Protein AF-A0AAV7W0D4-F1 (afdb_monomer_lite)

Sequence (84 aa):
MQKRLQSTSKRLEDQVRFLTMEHEKIMVRLKDQDGRARRNNIRVVGVPEGTKGPSVELFLETLIVDSLRPKRLSKFFRGPSRRP

Organism: Pleurodeles waltl (NCBI:txid8319)

Secondary structure (DSSP, 8-state):
-HHHHHHHHHHHHHHHHHHHHHHHHHHHHHHHHHHHHHTT------PPTT---S-HHHHHHHHHHTTS---------PPP----

Radius of gyration: 24.53 Å; chains: 1; bounding box: 61×18×61 Å

Structure (mmCIF, N/CA/C/O backbone):
data_AF-A0AAV7W0D4-F1
#
_entry.id   AF-A0AAV7W0D4-F1
#
loop_
_atom_site.group_PDB
_atom_site.id
_atom_site.type_symbol
_atom_site.label_atom_id
_atom_site.label_alt_id
_atom_site.label_comp_id
_atom_site.label_asym_id
_atom_site.label_entity_id
_atom_site.label_seq_id
_atom_site.pdbx_PDB_ins_code
_atom_site.Cartn_x
_atom_site.Cartn_y
_atom_site.Cartn_z
_atom_site.occupancy
_atom_site.B_iso_or_equiv
_atom_site.auth_seq_id
_atom_site.auth_comp_id
_atom_site.auth_asym_id
_atom_site.auth_atom_id
_atom_site.pdbx_PDB_model_num
ATOM 1 N N . MET A 1 1 ? -35.552 2.291 32.945 1.00 66.31 1 MET A N 1
ATOM 2 C CA . MET A 1 1 ? -35.263 2.006 31.518 1.00 66.31 1 MET A CA 1
ATOM 3 C C . MET A 1 1 ? -34.164 2.908 30.941 1.00 66.31 1 MET A C 1
ATOM 5 O O . MET A 1 1 ? -33.173 2.383 30.453 1.00 66.31 1 MET A O 1
ATOM 9 N N . GLN A 1 2 ? -34.265 4.238 31.071 1.00 77.88 2 GLN A N 1
ATOM 10 C CA . GLN A 1 2 ? -33.313 5.210 30.492 1.00 77.88 2 GLN A CA 1
ATOM 11 C C . GLN A 1 2 ? -31.838 5.036 30.913 1.00 77.88 2 GLN A C 1
ATOM 13 O O . GLN A 1 2 ? -30.960 5.076 30.059 1.00 77.88 2 GLN A O 1
ATOM 18 N N . LYS A 1 3 ? -31.542 4.748 32.192 1.00 83.31 3 LYS A N 1
ATOM 19 C CA . LYS A 1 3 ? -30.153 4.530 32.661 1.00 83.31 3 LYS A CA 1
ATOM 20 C C . LYS A 1 3 ? -29.444 3.357 31.969 1.00 83.31 3 LYS A C 1
ATOM 22 O O . LYS A 1 3 ? -28.240 3.407 31.750 1.00 83.31 3 LYS A O 1
ATOM 27 N N . ARG A 1 4 ? -30.195 2.307 31.616 1.00 84.00 4 ARG A N 1
ATOM 28 C CA . ARG A 1 4 ? -29.664 1.109 30.948 1.00 84.00 4 ARG A CA 1
ATOM 29 C C . ARG A 1 4 ? -29.369 1.380 29.471 1.00 84.00 4 ARG A C 1
ATOM 31 O O . ARG A 1 4 ? -28.364 0.907 28.969 1.00 84.00 4 ARG A O 1
ATOM 38 N N . LEU A 1 5 ? -30.205 2.188 28.816 1.00 86.50 5 LEU A N 1
ATOM 39 C CA . LEU A 1 5 ? -29.969 2.679 27.453 1.00 86.50 5 LEU A CA 1
ATOM 40 C C . LEU A 1 5 ? -28.726 3.576 27.377 1.00 86.50 5 LEU A C 1
ATOM 42 O O . LEU A 1 5 ? -27.894 3.415 26.486 1.00 86.50 5 LEU A O 1
ATOM 46 N N . GLN A 1 6 ? -28.559 4.479 28.345 1.00 89.19 6 GLN A N 1
ATOM 47 C CA . GLN A 1 6 ? -27.387 5.354 28.407 1.00 89.19 6 GLN A CA 1
ATOM 48 C C . GLN A 1 6 ? -26.090 4.579 28.660 1.00 89.19 6 GLN A C 1
ATOM 50 O O . GLN A 1 6 ? -25.080 4.849 28.013 1.00 89.19 6 GLN A O 1
ATOM 55 N N . SER A 1 7 ? -26.106 3.579 29.547 1.00 89.06 7 SER A N 1
ATOM 56 C CA . SER A 1 7 ? -24.919 2.753 29.784 1.00 89.06 7 SER A CA 1
ATOM 57 C C . SER A 1 7 ? -24.559 1.882 28.579 1.00 89.06 7 SER A C 1
ATOM 59 O O . SER A 1 7 ? -23.375 1.716 28.287 1.00 89.06 7 SER A O 1
ATOM 61 N N . THR A 1 8 ? -25.550 1.377 27.834 1.00 91.94 8 THR A N 1
ATOM 62 C CA . THR A 1 8 ? -25.291 0.658 26.579 1.00 91.94 8 THR A CA 1
ATOM 63 C C . THR A 1 8 ? -24.742 1.569 25.486 1.00 91.94 8 THR A C 1
ATOM 65 O O . THR A 1 8 ? -23.802 1.160 24.813 1.00 91.94 8 THR A O 1
ATOM 68 N N . SER A 1 9 ? -25.258 2.798 25.344 1.00 92.06 9 SER A N 1
ATOM 69 C CA . SER A 1 9 ? -24.749 3.774 24.363 1.00 92.06 9 SER A 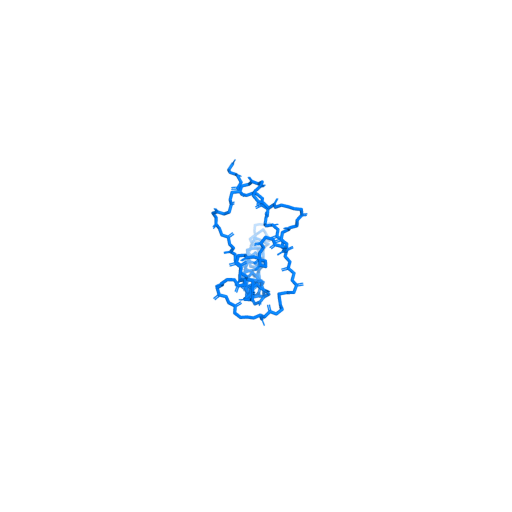CA 1
ATOM 70 C C . SER A 1 9 ? -23.289 4.107 24.634 1.00 92.06 9 SER A C 1
ATOM 72 O O . SER A 1 9 ? -22.444 3.962 23.758 1.00 92.06 9 SER A O 1
ATOM 74 N N . LYS A 1 10 ? -22.966 4.427 25.891 1.00 93.25 10 LYS A N 1
ATOM 75 C CA . LYS A 1 10 ? -21.597 4.741 26.299 1.00 93.25 10 LYS A CA 1
ATOM 76 C C . LYS A 1 10 ? -20.636 3.581 26.026 1.00 93.25 10 LYS A C 1
ATOM 78 O O . LYS A 1 10 ? -19.550 3.785 25.498 1.00 93.25 10 LYS A O 1
ATOM 83 N N . ARG A 1 11 ? -21.055 2.346 26.328 1.00 93.88 11 ARG A N 1
ATOM 84 C CA . ARG A 1 11 ? -20.234 1.157 26.063 1.00 93.88 11 ARG A CA 1
ATOM 85 C C . ARG A 1 11 ? -19.974 0.960 24.569 1.00 93.88 11 ARG A C 1
ATOM 87 O O . ARG A 1 11 ? -18.866 0.583 24.204 1.00 93.88 11 ARG A O 1
ATOM 94 N N . LEU A 1 12 ? -20.971 1.216 23.722 1.00 94.31 12 LEU A N 1
ATOM 95 C CA . LEU A 1 12 ? -20.815 1.145 22.268 1.00 94.31 12 LEU A CA 1
ATOM 96 C C . LEU A 1 12 ? -19.873 2.237 21.751 1.00 94.31 12 LEU A C 1
ATOM 98 O O . LEU A 1 12 ? -18.995 1.943 20.948 1.00 94.31 12 LEU A O 1
ATOM 102 N N . GLU A 1 13 ? -19.996 3.468 22.243 1.00 95.88 13 GLU A N 1
ATOM 103 C CA . GLU A 1 13 ? -19.095 4.570 21.883 1.00 95.88 13 GLU A CA 1
ATOM 104 C C . GLU A 1 13 ? -17.640 4.266 22.257 1.00 95.88 13 GLU A C 1
ATOM 106 O O . GLU A 1 13 ? -16.727 4.514 21.470 1.00 95.88 13 GLU A O 1
ATOM 111 N N . ASP A 1 14 ? -17.411 3.687 23.436 1.00 95.88 14 ASP A N 1
ATOM 112 C CA . ASP A 1 14 ? -16.075 3.296 23.889 1.00 95.88 14 ASP A CA 1
ATOM 113 C C . ASP A 1 14 ? -15.498 2.156 23.035 1.00 95.88 14 ASP A C 1
ATOM 115 O O . ASP A 1 14 ? -14.322 2.192 22.667 1.00 95.88 14 ASP A O 1
ATOM 119 N N . GLN A 1 15 ? -16.330 1.185 22.643 1.00 96.62 15 GLN A N 1
ATOM 120 C CA . GLN A 1 15 ? -15.933 0.111 21.729 1.00 96.62 15 GLN A CA 1
ATOM 121 C C . GLN A 1 15 ? -15.585 0.637 20.335 1.00 96.62 15 GLN A C 1
ATOM 123 O O . GLN A 1 15 ? -14.566 0.238 19.774 1.00 96.62 15 GLN A O 1
ATOM 128 N N . VAL A 1 16 ? -16.390 1.550 19.786 1.00 97.25 16 VAL A N 1
ATOM 129 C CA . VAL A 1 16 ? -16.117 2.174 18.485 1.00 97.25 16 VAL A CA 1
ATOM 130 C C . VAL A 1 16 ? -14.819 2.971 18.544 1.00 97.25 16 VAL A C 1
ATOM 132 O O . VAL A 1 16 ? -13.971 2.799 17.676 1.00 97.25 16 VAL A O 1
ATOM 135 N N . ARG A 1 17 ? -14.610 3.781 19.590 1.00 96.25 17 ARG A N 1
ATOM 136 C CA . ARG A 1 17 ? -13.356 4.527 19.775 1.00 96.25 17 ARG A CA 1
ATOM 137 C C . ARG A 1 17 ? -12.145 3.601 19.806 1.00 96.25 17 ARG A C 1
ATOM 139 O O . ARG A 1 17 ? -11.178 3.841 19.088 1.00 96.25 17 ARG A O 1
ATOM 146 N N . PHE A 1 18 ? -12.218 2.530 20.592 1.00 96.88 18 PHE A N 1
ATOM 147 C CA . PHE A 1 18 ? -11.143 1.548 20.682 1.00 96.88 18 PHE A CA 1
ATOM 148 C C . PHE A 1 18 ? -10.849 0.888 19.328 1.00 96.88 18 PHE A C 1
ATOM 150 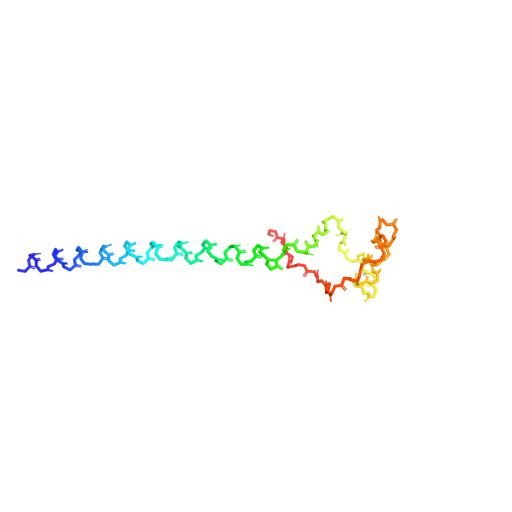O O . PHE A 1 18 ? -9.697 0.839 18.899 1.00 96.88 18 PHE A O 1
ATOM 157 N N . LEU A 1 19 ? -11.887 0.430 18.624 1.00 96.75 19 LEU A N 1
ATOM 158 C CA . LEU A 1 19 ? -11.738 -0.225 17.325 1.00 96.75 19 LEU A CA 1
ATOM 159 C C . LEU A 1 19 ? -11.159 0.712 16.264 1.00 96.75 19 LEU A C 1
ATOM 161 O O . LEU A 1 19 ? -10.294 0.291 15.498 1.00 96.75 19 LEU A O 1
ATOM 165 N N . THR A 1 20 ? -11.578 1.977 16.240 1.00 97.50 20 THR A N 1
ATOM 166 C CA . THR A 1 20 ? -11.024 2.979 15.322 1.00 97.50 20 THR A CA 1
ATOM 167 C C . THR A 1 20 ? -9.532 3.188 15.572 1.00 97.50 20 THR A C 1
ATOM 169 O O . THR A 1 20 ? -8.745 3.164 14.627 1.00 97.50 20 THR A O 1
ATOM 172 N N . MET A 1 21 ? -9.116 3.302 16.838 1.00 96.88 21 MET A N 1
ATOM 173 C CA . MET A 1 21 ? -7.699 3.447 17.187 1.00 96.88 21 MET A CA 1
ATOM 174 C C . MET A 1 21 ? -6.865 2.227 16.771 1.00 96.88 21 MET A C 1
ATOM 176 O O . MET A 1 21 ? -5.757 2.376 16.254 1.00 96.88 21 MET A O 1
ATOM 180 N N . GLU A 1 22 ? -7.371 1.011 16.984 1.00 97.75 22 GLU A N 1
ATOM 181 C CA . GLU A 1 22 ? -6.666 -0.207 16.571 1.00 97.75 22 GLU A CA 1
ATOM 182 C C . GLU A 1 22 ? -6.599 -0.341 15.046 1.00 97.75 22 GLU A C 1
ATOM 184 O O . GLU A 1 22 ? -5.553 -0.698 14.498 1.00 97.75 22 GLU A O 1
ATOM 189 N N . HIS A 1 23 ? -7.674 0.024 14.346 1.00 97.44 23 HIS A N 1
ATOM 190 C CA . HIS A 1 23 ? -7.700 0.055 12.889 1.00 97.44 23 HIS A CA 1
ATOM 191 C C . HIS A 1 23 ? -6.634 1.006 12.328 1.00 97.44 23 HIS A C 1
ATOM 193 O O . HIS A 1 23 ? -5.864 0.619 11.448 1.00 97.44 23 HIS A O 1
ATOM 199 N N . GLU A 1 24 ? -6.513 2.219 12.871 1.00 97.31 24 GLU A N 1
ATOM 200 C CA . GLU A 1 24 ? -5.478 3.174 12.460 1.00 97.31 24 GLU A CA 1
ATOM 201 C C . GLU A 1 24 ? -4.062 2.619 12.659 1.00 97.31 24 GLU A C 1
ATOM 203 O O . GLU A 1 24 ? -3.227 2.699 11.753 1.00 97.31 24 GLU A O 1
ATOM 208 N N . LYS A 1 25 ? -3.791 1.979 13.804 1.00 96.75 25 LYS A N 1
ATOM 209 C CA . LYS A 1 25 ? -2.487 1.348 14.070 1.00 96.75 25 LYS A CA 1
ATOM 210 C C . LYS A 1 25 ? -2.165 0.252 13.058 1.00 96.75 25 LYS A C 1
ATOM 212 O O . LYS A 1 25 ? -1.028 0.171 12.582 1.00 96.75 25 LYS A O 1
ATOM 217 N N . ILE A 1 26 ? -3.142 -0.589 12.724 1.00 97.06 26 ILE A N 1
ATOM 218 C CA . ILE A 1 26 ? -2.974 -1.653 11.727 1.00 97.06 26 ILE A CA 1
ATOM 219 C C . ILE A 1 26 ? -2.692 -1.045 10.354 1.00 97.06 26 ILE A C 1
ATOM 221 O O . ILE A 1 26 ? -1.750 -1.471 9.686 1.00 97.06 26 ILE A O 1
ATOM 225 N N . MET A 1 27 ? -3.432 -0.010 9.961 1.00 97.06 27 MET A N 1
ATOM 226 C CA . MET A 1 27 ? -3.245 0.661 8.674 1.00 97.06 27 MET A CA 1
ATOM 227 C C . MET A 1 27 ? -1.856 1.290 8.538 1.00 97.06 27 MET A C 1
ATOM 229 O O . MET A 1 27 ? -1.232 1.172 7.483 1.00 97.06 27 MET A O 1
ATOM 233 N N . VAL A 1 28 ? -1.326 1.899 9.604 1.00 96.38 28 VAL A N 1
ATOM 234 C CA . VAL A 1 28 ? 0.046 2.433 9.611 1.00 96.38 28 VAL A CA 1
ATOM 235 C C . VAL A 1 28 ? 1.071 1.317 9.401 1.00 96.38 28 VAL A C 1
ATOM 237 O O . VAL A 1 28 ? 1.962 1.452 8.561 1.00 96.38 28 VAL A O 1
ATOM 240 N N . ARG A 1 29 ? 0.931 0.193 10.114 1.00 95.44 29 ARG A N 1
ATOM 241 C CA . ARG A 1 29 ? 1.832 -0.963 9.969 1.00 95.44 29 ARG A CA 1
ATOM 242 C C . ARG A 1 29 ? 1.750 -1.578 8.575 1.00 95.44 29 ARG A C 1
ATOM 244 O O . ARG A 1 29 ? 2.781 -1.905 7.996 1.00 95.44 29 ARG A O 1
ATOM 251 N N . LEU A 1 30 ? 0.546 -1.699 8.025 1.00 95.19 30 LEU A N 1
ATOM 252 C CA . LEU A 1 30 ? 0.319 -2.252 6.694 1.00 95.19 30 LEU A CA 1
ATOM 253 C C . LEU A 1 30 ? 0.914 -1.350 5.609 1.00 95.19 30 LEU A C 1
ATOM 255 O O . LEU A 1 30 ? 1.564 -1.839 4.688 1.00 95.19 30 LEU A O 1
ATOM 259 N N . LYS A 1 31 ? 0.777 -0.028 5.755 1.00 93.69 31 LYS A N 1
ATOM 260 C CA . LYS A 1 31 ? 1.413 0.949 4.864 1.00 93.69 31 LYS A CA 1
ATOM 261 C C . LYS A 1 31 ? 2.938 0.877 4.930 1.00 93.69 31 LYS A C 1
ATOM 263 O O . LYS A 1 31 ? 3.584 0.937 3.887 1.00 93.69 31 LYS A O 1
ATOM 268 N N . ASP A 1 32 ? 3.513 0.730 6.124 1.00 92.88 32 ASP A N 1
ATOM 269 C CA . ASP A 1 32 ? 4.959 0.529 6.274 1.00 92.88 32 ASP A CA 1
ATOM 270 C C . ASP A 1 32 ? 5.405 -0.779 5.606 1.00 92.88 32 ASP A C 1
ATOM 272 O O . ASP A 1 32 ? 6.353 -0.778 4.825 1.00 92.88 32 ASP A O 1
ATOM 276 N N . GLN A 1 33 ? 4.688 -1.884 5.828 1.00 91.75 33 GLN A N 1
ATOM 277 C CA . GLN A 1 33 ? 4.995 -3.167 5.193 1.00 91.75 33 GLN A CA 1
ATOM 278 C C . GLN A 1 33 ? 4.913 -3.104 3.664 1.00 91.75 33 GLN A C 1
ATOM 280 O O . GLN A 1 33 ? 5.838 -3.567 2.994 1.00 91.75 33 GLN A O 1
ATOM 285 N N . ASP A 1 34 ? 3.865 -2.497 3.104 1.00 90.25 34 ASP A N 1
ATOM 286 C CA . ASP A 1 34 ? 3.717 -2.332 1.653 1.00 90.25 34 ASP A CA 1
ATOM 287 C C . ASP A 1 34 ? 4.818 -1.424 1.084 1.00 90.25 34 ASP A C 1
ATOM 289 O O . ASP A 1 34 ? 5.424 -1.733 0.055 1.00 90.25 34 ASP A O 1
ATOM 293 N N . GLY A 1 35 ? 5.167 -0.355 1.807 1.00 88.50 35 GLY A N 1
ATOM 294 C CA . GLY A 1 35 ? 6.321 0.484 1.499 1.00 88.50 35 GLY A CA 1
ATOM 295 C C . GLY A 1 35 ? 7.607 -0.337 1.441 1.00 88.50 35 GLY A C 1
ATOM 296 O O . GLY A 1 35 ? 8.306 -0.318 0.428 1.00 88.50 35 GLY A O 1
ATOM 297 N N . ARG A 1 36 ? 7.897 -1.125 2.485 1.00 86.56 36 ARG A N 1
ATOM 298 C CA . ARG A 1 36 ? 9.107 -1.957 2.569 1.00 86.56 36 ARG A CA 1
ATOM 299 C C . ARG A 1 36 ? 9.177 -3.015 1.480 1.00 86.56 36 ARG A C 1
ATOM 301 O O . ARG A 1 36 ? 10.267 -3.218 0.946 1.00 86.56 36 ARG A O 1
ATOM 308 N N . ALA A 1 37 ? 8.052 -3.644 1.152 1.00 86.25 37 ALA A N 1
ATOM 309 C CA . ALA A 1 37 ? 7.952 -4.644 0.096 1.00 86.25 37 ALA A CA 1
ATOM 310 C C . ALA A 1 37 ? 8.223 -4.047 -1.293 1.00 86.25 37 ALA A C 1
ATOM 312 O O . ALA A 1 37 ? 8.785 -4.719 -2.155 1.00 86.25 37 ALA A O 1
ATOM 313 N N . ARG A 1 38 ? 7.867 -2.773 -1.507 1.00 85.50 38 ARG A N 1
ATOM 314 C CA . ARG A 1 38 ? 8.037 -2.071 -2.788 1.00 85.50 38 ARG A CA 1
ATOM 315 C C . ARG A 1 38 ? 9.296 -1.213 -2.881 1.00 85.50 38 ARG A C 1
ATOM 317 O O . ARG A 1 38 ? 9.539 -0.666 -3.950 1.00 85.50 38 ARG A O 1
ATOM 324 N N . ARG A 1 39 ? 10.104 -1.091 -1.819 1.00 85.50 39 ARG A N 1
ATOM 325 C CA . ARG A 1 39 ? 11.306 -0.223 -1.796 1.00 85.50 39 ARG A CA 1
ATOM 326 C C . ARG A 1 39 ? 12.274 -0.474 -2.951 1.00 85.50 39 ARG A C 1
ATOM 328 O O . ARG A 1 39 ? 12.885 0.467 -3.437 1.00 85.50 39 ARG A O 1
ATOM 335 N N . ASN A 1 40 ? 12.391 -1.723 -3.389 1.00 81.31 40 ASN A N 1
ATOM 336 C CA . ASN A 1 40 ? 13.288 -2.106 -4.480 1.00 81.31 40 ASN A CA 1
ATOM 337 C C . ASN A 1 40 ? 12.584 -2.160 -5.846 1.00 81.31 40 ASN A C 1
ATOM 339 O O . ASN A 1 40 ? 13.190 -2.582 -6.828 1.00 81.31 40 ASN A O 1
ATOM 343 N N . ASN A 1 41 ? 11.314 -1.754 -5.922 1.00 84.69 41 ASN A N 1
ATOM 344 C CA . ASN A 1 41 ? 10.564 -1.734 -7.169 1.00 84.69 41 ASN A CA 1
ATOM 345 C C . ASN A 1 41 ? 10.786 -0.399 -7.880 1.00 84.69 41 ASN A C 1
ATOM 347 O O . ASN A 1 41 ? 10.632 0.669 -7.291 1.00 84.69 41 ASN A O 1
ATOM 351 N N . ILE A 1 42 ? 11.064 -0.463 -9.179 1.00 80.31 42 ILE A N 1
ATOM 352 C CA . ILE A 1 42 ? 11.149 0.710 -10.049 1.00 80.31 42 ILE A CA 1
ATOM 353 C C . ILE A 1 42 ? 9.849 0.807 -10.845 1.00 80.31 42 ILE A C 1
ATOM 355 O O . ILE A 1 42 ? 9.396 -0.173 -11.438 1.00 80.31 42 ILE A O 1
ATOM 359 N N . ARG A 1 43 ? 9.240 1.997 -10.871 1.00 82.62 43 ARG A N 1
ATOM 360 C CA . ARG A 1 43 ? 8.067 2.276 -11.704 1.00 82.62 43 ARG A CA 1
ATOM 361 C C . ARG A 1 43 ? 8.483 3.115 -12.905 1.00 82.62 43 ARG A C 1
ATOM 363 O O . ARG A 1 43 ? 8.820 4.281 -12.750 1.00 82.62 43 ARG A O 1
ATOM 370 N N . VAL A 1 44 ? 8.398 2.528 -14.094 1.00 78.88 44 VAL A N 1
ATOM 371 C CA . VAL A 1 44 ? 8.602 3.239 -15.363 1.00 78.88 44 VAL A CA 1
ATOM 372 C C . VAL A 1 44 ? 7.251 3.773 -15.849 1.00 78.88 44 VAL A C 1
ATOM 374 O O . VAL A 1 44 ? 6.274 3.024 -15.908 1.00 78.88 44 VAL A O 1
ATOM 377 N N . VAL A 1 45 ? 7.178 5.070 -16.151 1.00 82.19 45 VAL A N 1
ATOM 378 C CA . VAL A 1 45 ? 5.961 5.783 -16.585 1.00 82.19 45 VAL A CA 1
ATOM 379 C C . VAL A 1 45 ? 6.205 6.387 -17.970 1.00 82.19 45 VAL A C 1
ATOM 381 O O . VAL A 1 45 ? 7.346 6.672 -18.314 1.00 82.19 45 VAL A O 1
ATOM 384 N N . GLY A 1 46 ? 5.150 6.556 -18.772 1.00 77.31 46 GLY A N 1
ATOM 385 C CA . GLY A 1 46 ? 5.255 7.139 -20.117 1.00 77.31 46 GLY A CA 1
ATOM 386 C C . GLY A 1 46 ? 5.658 6.147 -21.210 1.00 77.31 46 GLY A C 1
ATOM 387 O O . GLY A 1 46 ? 5.892 6.554 -22.340 1.00 77.31 46 GLY A O 1
ATOM 388 N N . VAL A 1 47 ? 5.710 4.848 -20.902 1.00 78.12 47 VAL A N 1
ATOM 389 C CA . VAL A 1 47 ? 5.874 3.799 -21.917 1.00 78.12 47 VAL A CA 1
ATOM 390 C C . VAL A 1 47 ? 4.544 3.643 -22.658 1.00 78.12 47 VAL A C 1
ATOM 392 O O . VAL A 1 47 ? 3.556 3.304 -21.995 1.00 78.12 47 VAL A O 1
ATOM 395 N N . PRO A 1 48 ? 4.488 3.868 -23.985 1.00 79.38 48 PRO A N 1
ATOM 396 C CA . PRO A 1 48 ? 3.246 3.719 -24.727 1.00 79.38 48 PRO A CA 1
ATOM 397 C C . PRO A 1 48 ? 2.681 2.294 -24.619 1.00 79.38 48 PRO A C 1
ATOM 399 O O . PRO A 1 48 ? 3.380 1.304 -24.360 1.00 79.38 48 PRO A O 1
ATOM 402 N N . GLU A 1 49 ? 1.367 2.177 -24.766 1.00 74.62 49 GLU A N 1
ATOM 403 C CA . GLU A 1 49 ? 0.718 0.871 -24.799 1.00 74.62 49 GLU A CA 1
ATOM 404 C C . GLU A 1 49 ? 1.045 0.184 -26.138 1.00 74.62 49 GLU A C 1
ATOM 406 O O . GLU A 1 49 ? 1.029 0.814 -27.188 1.00 74.62 49 GLU A O 1
ATOM 411 N N . GLY A 1 50 ? 1.402 -1.105 -26.105 1.00 71.00 50 GLY A N 1
ATOM 412 C CA . GLY A 1 50 ? 1.782 -1.866 -27.309 1.00 71.00 50 GLY A CA 1
ATOM 413 C C . GLY A 1 50 ? 3.260 -1.792 -27.722 1.00 71.00 50 GLY A C 1
ATOM 414 O O . GLY A 1 50 ? 3.687 -2.610 -28.524 1.00 71.00 50 GLY A O 1
ATOM 415 N N . THR A 1 51 ? 4.082 -0.920 -27.124 1.00 67.19 51 THR A N 1
ATOM 416 C CA . THR A 1 51 ? 5.527 -0.807 -27.451 1.00 67.19 51 THR A CA 1
ATOM 417 C C . THR A 1 51 ? 6.389 -1.934 -26.893 1.00 67.19 51 THR A C 1
ATOM 419 O O . THR A 1 51 ? 7.573 -2.037 -27.204 1.00 67.19 51 THR A O 1
ATOM 422 N N . LYS A 1 52 ? 5.820 -2.775 -26.026 1.00 62.22 52 LYS A N 1
ATOM 423 C CA . LYS A 1 52 ? 6.505 -3.983 -25.579 1.00 62.22 52 LYS A CA 1
ATOM 424 C C . LYS A 1 52 ? 6.371 -4.974 -26.718 1.00 62.22 52 LYS A C 1
ATOM 426 O O . LYS A 1 52 ? 5.247 -5.335 -27.047 1.00 62.22 52 LYS A O 1
ATOM 431 N N . GLY A 1 53 ? 7.496 -5.366 -27.308 1.00 65.38 53 GLY A N 1
ATOM 432 C CA . GLY A 1 53 ? 7.547 -6.503 -28.217 1.00 65.38 53 GLY A CA 1
ATOM 433 C C . GLY A 1 53 ? 7.124 -7.804 -27.504 1.00 65.38 53 GLY A C 1
ATOM 434 O O . GLY A 1 53 ? 6.306 -7.785 -26.584 1.00 65.38 53 GLY A O 1
ATOM 435 N N . PRO A 1 54 ? 7.688 -8.964 -27.856 1.00 68.94 54 PRO A N 1
ATOM 436 C CA . PRO A 1 54 ? 7.199 -10.252 -27.354 1.00 68.94 54 PRO A CA 1
ATOM 437 C C . PRO A 1 54 ? 7.296 -10.419 -25.825 1.00 68.94 54 PRO A C 1
ATOM 439 O O . PRO A 1 54 ? 6.566 -11.223 -25.253 1.00 68.94 54 PR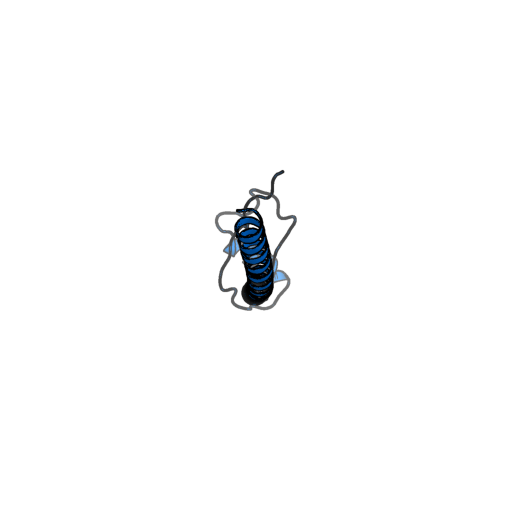O A O 1
ATOM 442 N N . SER A 1 55 ? 8.162 -9.657 -25.143 1.00 73.56 55 SER A N 1
ATOM 443 C CA . SER A 1 55 ? 8.313 -9.713 -23.687 1.00 73.56 55 SER A CA 1
ATOM 444 C C . SER A 1 55 ? 8.566 -8.339 -23.064 1.00 73.56 55 SER A C 1
A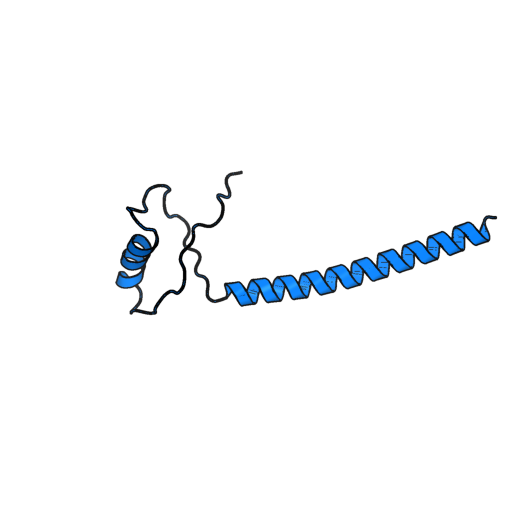TOM 446 O O . SE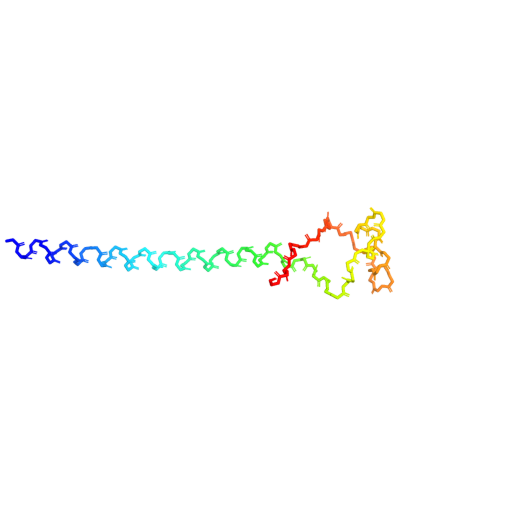R A 1 55 ? 9.263 -7.485 -23.614 1.00 73.56 55 SER A O 1
ATOM 448 N N . VAL A 1 56 ? 8.009 -8.144 -21.865 1.00 75.19 56 VAL A N 1
ATOM 449 C CA . VAL A 1 56 ? 8.276 -6.988 -20.997 1.00 75.19 56 VAL A CA 1
ATOM 450 C C . VAL A 1 56 ? 9.727 -6.967 -20.527 1.00 75.19 56 VAL A C 1
ATOM 452 O O . VAL A 1 56 ? 10.288 -5.887 -20.368 1.00 75.19 56 VAL A O 1
ATOM 455 N N . GLU A 1 57 ? 10.291 -8.147 -20.287 1.00 74.38 57 GLU A N 1
ATOM 456 C CA . GLU A 1 57 ? 11.658 -8.337 -19.811 1.00 74.38 57 GLU A CA 1
ATOM 457 C C . GLU A 1 57 ? 12.650 -7.847 -20.859 1.00 74.38 57 GLU A C 1
ATOM 459 O O . GLU A 1 57 ? 13.394 -6.925 -20.565 1.00 74.38 57 GLU A O 1
ATOM 464 N N . LEU A 1 58 ? 12.535 -8.315 -22.107 1.00 71.19 58 LEU A N 1
ATOM 465 C CA . LEU A 1 58 ? 13.390 -7.875 -23.218 1.00 71.19 58 LEU A CA 1
ATOM 466 C C . LEU A 1 58 ? 13.339 -6.357 -23.436 1.00 71.19 58 LEU A C 1
ATOM 468 O O . LEU A 1 58 ? 14.374 -5.722 -23.591 1.00 71.19 58 LEU A O 1
ATOM 472 N N . PHE A 1 59 ? 12.142 -5.759 -23.400 1.00 76.31 59 PHE A N 1
ATOM 473 C CA . PHE A 1 59 ? 11.987 -4.306 -23.530 1.00 76.31 59 PHE A CA 1
ATOM 474 C C . PHE A 1 59 ? 12.697 -3.542 -22.401 1.00 76.31 59 PHE A C 1
ATOM 476 O O . PHE A 1 59 ? 13.302 -2.494 -22.628 1.00 76.31 59 PHE A O 1
ATOM 483 N N . LEU A 1 60 ? 12.600 -4.044 -21.167 1.00 75.12 60 LEU A N 1
ATOM 484 C CA . LEU A 1 60 ? 13.252 -3.419 -20.022 1.00 75.12 60 LEU A CA 1
ATOM 485 C C . LEU A 1 60 ? 14.752 -3.699 -20.001 1.00 75.12 60 LEU A C 1
ATOM 487 O O . LEU A 1 60 ? 15.494 -2.808 -19.619 1.00 75.12 60 LEU A O 1
ATOM 491 N N . GLU A 1 61 ? 15.213 -4.865 -20.445 1.00 71.25 61 GLU A N 1
ATOM 492 C CA . GLU A 1 61 ? 16.633 -5.155 -20.629 1.00 71.25 61 GLU A CA 1
ATOM 493 C C . GLU A 1 61 ? 17.250 -4.185 -21.633 1.00 71.25 61 GLU A C 1
ATOM 495 O O . GLU A 1 61 ? 18.219 -3.525 -21.285 1.00 71.25 61 GLU A O 1
ATOM 500 N N . THR A 1 62 ? 16.647 -3.979 -22.808 1.00 71.81 62 THR A N 1
ATOM 501 C CA . THR A 1 62 ? 17.153 -2.986 -23.772 1.00 71.81 62 THR A CA 1
ATOM 502 C C . THR A 1 62 ? 17.139 -1.564 -23.206 1.00 71.81 62 THR A C 1
ATOM 504 O O 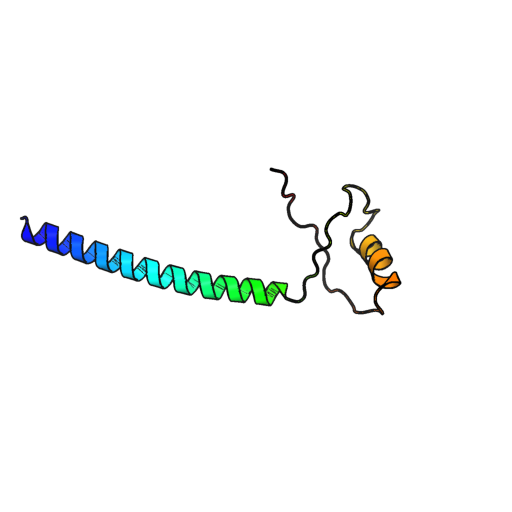. THR A 1 62 ? 18.101 -0.827 -23.372 1.00 71.81 62 THR A O 1
ATOM 507 N N . LEU A 1 63 ? 16.081 -1.177 -22.483 1.00 72.50 63 LEU A N 1
ATOM 508 C CA . LEU A 1 63 ? 15.961 0.171 -21.913 1.00 72.50 63 LEU A CA 1
ATOM 509 C C . LEU A 1 63 ? 16.952 0.421 -20.761 1.00 72.50 63 LEU A C 1
ATOM 511 O O . LEU A 1 63 ? 17.432 1.538 -20.580 1.00 72.50 63 LEU A O 1
ATOM 515 N N . ILE A 1 64 ? 17.207 -0.599 -19.937 1.00 69.31 64 ILE A N 1
ATOM 516 C CA . ILE A 1 64 ? 17.984 -0.487 -18.697 1.00 69.31 64 ILE A CA 1
ATOM 517 C C . ILE A 1 64 ? 19.469 -0.756 -18.948 1.00 69.31 64 ILE A C 1
ATOM 519 O O . ILE A 1 64 ? 20.288 -0.068 -18.346 1.00 69.31 64 ILE A O 1
ATOM 523 N N . VAL A 1 65 ? 19.833 -1.702 -19.823 1.00 62.78 65 VAL A N 1
ATOM 524 C CA . VAL A 1 65 ? 21.236 -2.057 -20.119 1.00 62.78 65 VAL A CA 1
ATOM 525 C C . VAL A 1 65 ? 22.003 -0.874 -20.712 1.00 62.78 65 VAL A C 1
ATOM 527 O O . VAL A 1 65 ? 23.160 -0.671 -20.345 1.00 62.78 65 VAL A O 1
ATOM 530 N N . ASP A 1 66 ? 21.345 -0.030 -21.509 1.00 59.62 66 ASP A N 1
ATOM 531 C CA . ASP A 1 66 ? 21.954 1.188 -22.059 1.00 59.62 66 ASP A CA 1
ATOM 532 C C . ASP A 1 66 ? 22.269 2.245 -20.980 1.00 59.62 66 ASP A C 1
ATOM 534 O O . ASP A 1 66 ? 23.116 3.112 -21.185 1.00 59.62 66 ASP A O 1
ATOM 538 N N . SER A 1 67 ? 21.623 2.178 -19.806 1.00 60.66 67 SER A N 1
ATOM 539 C CA . SER A 1 67 ? 21.740 3.190 -18.740 1.00 60.66 67 SER A CA 1
ATOM 540 C C . SER A 1 67 ? 22.366 2.684 -17.432 1.00 60.66 67 SER A C 1
ATOM 542 O O . SER A 1 67 ? 22.868 3.484 -16.642 1.00 60.66 67 SER A O 1
ATOM 544 N N . LEU A 1 68 ? 22.334 1.378 -17.146 1.00 58.03 68 LEU A N 1
ATOM 545 C CA . LEU A 1 68 ? 22.722 0.801 -15.857 1.00 58.03 68 LEU A CA 1
ATOM 546 C C . LEU A 1 68 ? 23.400 -0.568 -16.048 1.00 58.03 68 LEU A C 1
ATOM 548 O O . LEU A 1 68 ? 22.801 -1.522 -16.537 1.00 58.03 68 LEU A O 1
ATOM 552 N N . ARG A 1 69 ? 24.659 -0.679 -15.595 1.00 57.22 69 ARG A N 1
ATOM 553 C CA . ARG A 1 69 ? 25.436 -1.939 -15.538 1.00 57.22 69 ARG A CA 1
ATOM 554 C C . ARG A 1 69 ? 24.645 -3.070 -14.850 1.00 57.22 69 ARG A C 1
ATOM 556 O O . ARG A 1 69 ? 23.848 -2.788 -13.951 1.00 57.22 69 ARG A O 1
ATOM 563 N N . PRO A 1 70 ? 24.884 -4.349 -15.204 1.00 54.41 70 PRO A N 1
ATOM 564 C CA . PRO A 1 70 ? 23.904 -5.409 -15.011 1.00 54.41 70 PRO A CA 1
ATOM 565 C C . PRO A 1 70 ? 23.695 -5.716 -13.529 1.00 54.41 70 PRO A C 1
ATOM 567 O O . PRO A 1 70 ? 24.534 -6.324 -12.863 1.00 54.41 70 PRO A O 1
ATOM 570 N N . LYS A 1 71 ? 22.530 -5.327 -13.014 1.00 59.03 71 LYS A N 1
ATOM 571 C CA . LYS A 1 71 ? 21.954 -5.903 -11.801 1.00 59.03 71 LYS A CA 1
ATOM 572 C C . LYS A 1 71 ? 20.802 -6.803 -12.224 1.00 59.03 71 LYS A C 1
ATOM 574 O O . LYS A 1 71 ? 19.938 -6.380 -12.984 1.00 59.03 71 LYS A O 1
ATOM 579 N N . ARG A 1 72 ? 20.796 -8.046 -11.731 1.00 64.00 72 ARG A N 1
ATOM 580 C CA . ARG A 1 72 ? 19.711 -9.002 -11.990 1.00 64.00 72 ARG A CA 1
ATOM 581 C C . ARG A 1 72 ? 18.419 -8.481 -11.366 1.00 64.00 72 ARG A C 1
ATOM 583 O O . ARG A 1 72 ? 18.302 -8.414 -10.142 1.00 64.00 72 ARG A O 1
ATOM 590 N N . LEU A 1 73 ? 17.470 -8.100 -12.212 1.00 69.75 73 LEU A N 1
ATOM 591 C CA . LEU A 1 73 ? 16.106 -7.788 -11.806 1.00 69.75 73 LEU A CA 1
ATOM 592 C C . LEU A 1 73 ? 15.365 -9.104 -11.559 1.00 69.75 73 LEU A C 1
ATOM 594 O O . LEU A 1 73 ? 15.568 -10.082 -12.269 1.00 69.75 73 LEU A O 1
ATOM 598 N N . SER A 1 74 ? 14.559 -9.154 -10.502 1.00 71.62 74 SER A N 1
ATOM 599 C CA . SER A 1 74 ? 13.959 -10.411 -10.045 1.00 71.62 74 SER A CA 1
ATOM 600 C C . SER A 1 74 ? 12.619 -10.716 -10.705 1.00 71.62 74 SER A C 1
ATOM 602 O O . SER A 1 74 ? 12.307 -11.885 -10.913 1.00 71.62 74 SER A O 1
ATOM 604 N N . LYS A 1 75 ? 11.798 -9.693 -10.977 1.00 73.69 75 LYS A N 1
ATOM 605 C CA . LYS A 1 75 ? 10.460 -9.846 -11.558 1.00 73.69 75 LYS A CA 1
ATOM 606 C C . LYS A 1 75 ? 10.025 -8.592 -12.316 1.00 73.69 75 LYS A C 1
ATOM 608 O O . LYS A 1 75 ? 10.336 -7.474 -11.907 1.00 73.69 75 LYS A O 1
ATOM 613 N N . PHE A 1 76 ? 9.214 -8.789 -13.354 1.00 74.06 76 PHE A N 1
ATOM 614 C CA . PHE A 1 76 ? 8.696 -7.726 -14.211 1.00 74.06 76 PHE A CA 1
ATOM 615 C C . PHE A 1 76 ? 7.184 -7.839 -14.367 1.00 74.06 76 PHE A C 1
ATOM 617 O O . PHE A 1 76 ? 6.675 -8.876 -14.783 1.00 74.06 76 PHE A O 1
ATOM 624 N N . PHE A 1 77 ? 6.453 -6.760 -14.084 1.00 73.88 77 PHE A N 1
ATOM 625 C CA . PHE A 1 77 ? 4.995 -6.747 -14.208 1.00 73.88 77 PHE A CA 1
ATOM 626 C C . PHE A 1 77 ? 4.492 -5.406 -14.744 1.00 73.88 77 PHE A C 1
ATOM 628 O O . PHE A 1 77 ? 5.090 -4.356 -14.502 1.00 73.88 77 PHE A O 1
ATOM 635 N N . ARG A 1 78 ? 3.363 -5.424 -15.464 1.00 72.19 78 ARG A N 1
ATOM 636 C CA . ARG A 1 78 ? 2.564 -4.213 -15.695 1.00 72.19 78 ARG A CA 1
ATOM 637 C C . ARG A 1 78 ? 1.651 -4.008 -14.491 1.00 72.19 78 ARG A C 1
ATOM 639 O O . ARG A 1 78 ? 0.976 -4.939 -14.065 1.00 72.19 78 ARG A O 1
ATOM 646 N N . GLY A 1 79 ? 1.637 -2.792 -13.951 1.00 71.38 79 GLY A N 1
ATOM 647 C CA . GLY A 1 79 ? 0.621 -2.412 -12.975 1.00 71.38 79 GLY A CA 1
ATOM 648 C C . GLY A 1 79 ? -0.772 -2.376 -13.619 1.00 71.38 79 GLY A C 1
ATOM 649 O O . GLY A 1 79 ? -0.864 -2.250 -14.843 1.00 71.38 79 GLY A O 1
ATOM 650 N N . PRO A 1 80 ? -1.848 -2.466 -12.819 1.00 72.75 80 PRO A N 1
ATOM 651 C CA . PRO A 1 80 ? -3.213 -2.342 -13.320 1.00 72.75 80 PRO A CA 1
ATOM 652 C C . PRO A 1 80 ? -3.399 -1.015 -14.063 1.00 72.75 80 PRO A C 1
ATOM 654 O O . PRO A 1 80 ? -2.847 0.015 -13.653 1.00 72.75 80 PRO A O 1
ATOM 657 N N . SER A 1 81 ? -4.166 -1.053 -15.156 1.00 65.62 81 SER A N 1
ATOM 658 C CA . SER A 1 81 ? -4.484 0.139 -15.938 1.00 65.62 81 SER A CA 1
ATOM 659 C C . SER A 1 81 ? -5.274 1.108 -15.066 1.00 65.62 81 SER A C 1
ATOM 661 O O . SER A 1 81 ? -6.371 0.795 -14.613 1.00 65.62 81 SER A O 1
ATOM 663 N N . ARG A 1 82 ? -4.687 2.274 -14.787 1.00 60.59 82 ARG A N 1
ATOM 664 C CA . ARG A 1 82 ? -5.378 3.382 -14.122 1.00 60.59 82 ARG A CA 1
ATOM 665 C C . ARG A 1 82 ? -5.956 4.292 -15.200 1.00 60.59 82 ARG A C 1
ATOM 667 O O . ARG A 1 82 ? -5.508 5.425 -15.338 1.00 60.59 82 ARG A O 1
ATOM 674 N N . ARG A 1 83 ? -6.865 3.767 -16.023 1.00 53.91 83 ARG A N 1
ATOM 675 C CA . ARG A 1 83 ? -7.733 4.641 -16.816 1.00 53.91 83 ARG A CA 1
ATOM 676 C C . ARG A 1 83 ? -8.838 5.152 -15.876 1.00 53.91 83 ARG A C 1
ATOM 678 O O . ARG A 1 83 ? -9.307 4.344 -15.071 1.00 53.91 83 ARG A O 1
ATOM 685 N N . PRO A 1 84 ? -9.146 6.460 -15.878 1.00 55.12 84 PRO A N 1
ATOM 686 C CA . PRO A 1 84 ? -10.333 6.974 -15.203 1.00 55.12 84 PRO A CA 1
ATOM 687 C C . PRO A 1 84 ? -11.608 6.361 -15.791 1.00 55.12 84 PRO A C 1
ATOM 689 O O . PRO A 1 84 ? -11.570 5.941 -16.973 1.00 55.12 84 PRO A O 1
#

pLDDT: mean 80.21, std 13.1, range [53.91, 97.75]

Foldseek 3Di:
DVVVVVVVVVVVVVVVVVVVVVVVVVVVVVVVVVCVVCVPPDDDPPDDPPPDPPDPVVVVCVVVVVPDPDDDDDDDDDDPDPDD